Protein AF-A0AAF1AE81-F1 (afdb_monomer_lite)

Radius of gyration: 12.91 Å; chains: 1; bounding box: 31×26×29 Å

pLDDT: mean 92.28, std 9.95, range [47.03, 98.56]

Structure (mmCIF, N/CA/C/O backbone):
data_AF-A0AAF1AE81-F1
#
_entry.id   AF-A0AAF1AE81-F1
#
loop_
_atom_site.group_PDB
_atom_site.id
_atom_site.type_symbol
_atom_site.label_atom_id
_atom_site.label_alt_id
_atom_site.label_comp_id
_atom_site.label_asym_id
_atom_site.label_entity_id
_atom_site.label_seq_id
_atom_site.pdbx_PDB_ins_code
_atom_site.Cartn_x
_atom_site.Cartn_y
_atom_site.Cartn_z
_atom_site.occupancy
_atom_site.B_iso_or_equiv
_atom_site.auth_seq_id
_atom_site.auth_comp_id
_atom_site.auth_asym_id
_atom_site.auth_atom_id
_atom_site.pdbx_PDB_model_num
ATOM 1 N N . MET A 1 1 ? 7.572 17.701 10.642 1.00 47.03 1 MET A N 1
ATOM 2 C CA . MET A 1 1 ? 8.030 17.388 9.270 1.00 47.03 1 MET A CA 1
ATOM 3 C C . MET A 1 1 ? 6.836 16.931 8.438 1.00 47.03 1 MET A C 1
ATOM 5 O O . MET A 1 1 ? 6.575 15.743 8.339 1.00 47.03 1 MET A O 1
ATOM 9 N N . THR A 1 2 ? 6.063 17.858 7.881 1.00 53.09 2 THR A N 1
ATOM 10 C CA . THR A 1 2 ? 4.907 17.549 7.020 1.00 53.09 2 THR A CA 1
ATOM 11 C C . THR A 1 2 ? 5.369 17.499 5.563 1.00 53.09 2 THR A C 1
ATOM 13 O O . THR A 1 2 ? 5.175 18.443 4.805 1.00 53.09 2 THR A O 1
ATOM 16 N N . GLY A 1 3 ? 6.098 16.441 5.205 1.00 76.38 3 GLY A N 1
ATOM 17 C CA . GLY A 1 3 ? 6.461 16.145 3.814 1.00 76.38 3 GLY A CA 1
ATOM 18 C C . GLY A 1 3 ? 5.437 15.226 3.143 1.00 76.38 3 GLY A C 1
ATOM 19 O O . GLY A 1 3 ? 4.419 14.884 3.744 1.00 76.38 3 GLY A O 1
ATOM 20 N N . ALA A 1 4 ? 5.750 14.758 1.930 1.00 78.81 4 ALA A N 1
ATOM 21 C CA . ALA A 1 4 ? 4.934 13.776 1.206 1.00 78.81 4 ALA A CA 1
ATOM 22 C C . ALA A 1 4 ? 4.590 12.544 2.066 1.00 78.81 4 ALA A C 1
ATOM 24 O O . ALA A 1 4 ? 3.467 12.060 2.002 1.00 78.81 4 ALA A O 1
ATOM 25 N N . TYR A 1 5 ? 5.512 12.092 2.927 1.00 82.81 5 TYR A N 1
ATOM 26 C CA . TYR A 1 5 ? 5.258 10.986 3.857 1.00 82.81 5 TYR A CA 1
ATOM 27 C C . TYR A 1 5 ? 4.079 11.269 4.796 1.00 82.81 5 TYR A C 1
ATOM 29 O O . TYR A 1 5 ? 3.161 10.468 4.867 1.00 82.81 5 TYR A O 1
ATOM 37 N N . GLY A 1 6 ? 4.043 12.440 5.445 1.00 85.75 6 GLY A N 1
ATOM 38 C CA . GLY A 1 6 ? 2.962 12.788 6.374 1.00 85.75 6 GLY A CA 1
ATOM 39 C C . GLY A 1 6 ? 1.592 12.874 5.696 1.00 85.75 6 GLY A C 1
ATOM 40 O O . GLY A 1 6 ? 0.593 12.467 6.283 1.00 85.75 6 GLY A O 1
ATOM 41 N N . PHE A 1 7 ? 1.550 13.344 4.444 1.00 88.88 7 PHE A N 1
ATOM 42 C CA . PHE A 1 7 ? 0.331 13.313 3.633 1.00 88.88 7 PHE A CA 1
ATOM 43 C C . PHE A 1 7 ? -0.132 11.871 3.370 1.00 88.88 7 PHE A C 1
ATOM 45 O O . PHE A 1 7 ? -1.292 11.545 3.620 1.00 88.88 7 PHE A O 1
ATOM 52 N N . TRP A 1 8 ? 0.772 10.993 2.922 1.00 91.44 8 TRP A N 1
ATOM 53 C CA . TRP A 1 8 ? 0.438 9.596 2.636 1.00 91.44 8 TRP A CA 1
ATOM 54 C C . TRP A 1 8 ? 0.061 8.807 3.890 1.00 91.44 8 TRP A C 1
ATOM 56 O O . TRP A 1 8 ? -0.898 8.045 3.842 1.00 91.44 8 TRP A O 1
ATOM 66 N N . SER A 1 9 ? 0.730 9.0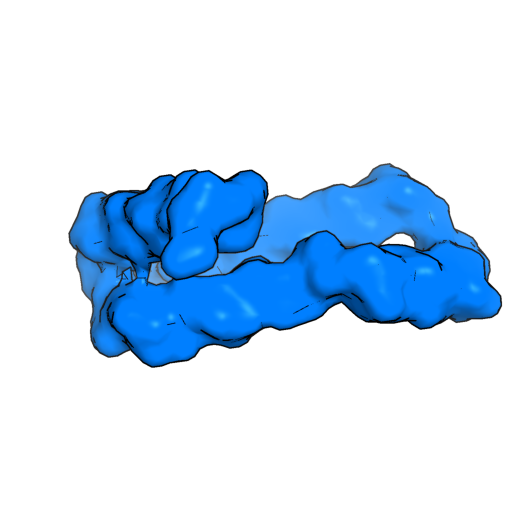32 5.023 1.00 94.12 9 SER A N 1
ATOM 67 C CA . SER A 1 9 ? 0.367 8.422 6.308 1.00 94.12 9 SER A CA 1
ATOM 68 C C . SER A 1 9 ? -1.054 8.791 6.726 1.00 94.12 9 SER A C 1
ATOM 70 O O . SER A 1 9 ? -1.832 7.912 7.086 1.00 94.12 9 SER A O 1
ATOM 72 N N . ALA A 1 10 ? -1.427 10.072 6.624 1.00 96.12 10 ALA A N 1
ATOM 73 C CA . ALA A 1 10 ? -2.784 10.516 6.936 1.00 96.12 10 ALA A CA 1
ATOM 74 C C . ALA A 1 10 ? -3.824 9.900 5.985 1.00 96.12 10 ALA A C 1
ATOM 76 O O . ALA A 1 10 ? -4.895 9.484 6.427 1.00 96.12 10 ALA A O 1
ATOM 77 N N . HIS A 1 11 ? -3.499 9.804 4.693 1.00 94.88 11 HIS A N 1
ATOM 78 C CA . HIS A 1 11 ? -4.384 9.207 3.698 1.00 94.88 11 HIS A CA 1
ATOM 79 C C . HIS A 1 11 ? -4.594 7.701 3.923 1.00 94.88 11 HIS A C 1
ATOM 81 O O . HIS A 1 11 ? -5.736 7.259 4.001 1.00 94.88 11 HIS A O 1
ATOM 87 N N . VAL A 1 12 ? -3.519 6.924 4.099 1.00 95.56 12 VAL A N 1
ATOM 88 C CA . VAL A 1 12 ? -3.594 5.476 4.372 1.00 95.56 12 VAL A CA 1
ATOM 89 C C . VAL A 1 12 ? -4.374 5.210 5.654 1.00 95.56 12 VAL A C 1
ATOM 91 O O . VAL A 1 12 ? -5.274 4.377 5.659 1.00 95.56 12 VAL A O 1
ATOM 94 N N . ARG A 1 13 ? -4.103 5.971 6.720 1.00 96.69 13 ARG A N 1
ATOM 95 C CA . ARG A 1 13 ? -4.857 5.875 7.972 1.00 96.69 13 ARG A CA 1
ATOM 96 C C . ARG A 1 13 ? -6.355 6.099 7.764 1.00 96.69 13 ARG A C 1
ATOM 98 O O . ARG A 1 13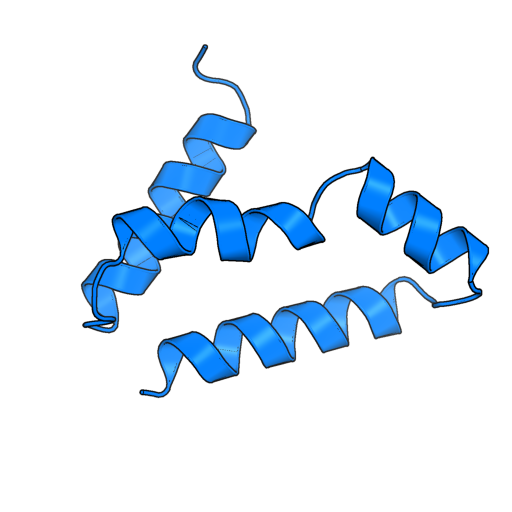 ? -7.156 5.368 8.333 1.00 96.69 13 ARG A O 1
ATOM 105 N N . SER A 1 14 ? -6.733 7.104 6.969 1.00 97.12 14 SER A N 1
ATOM 106 C CA . SER A 1 14 ? -8.142 7.387 6.667 1.00 97.12 14 SER A CA 1
ATOM 107 C C . SER A 1 14 ? -8.833 6.188 6.022 1.00 97.12 14 SER A C 1
ATOM 109 O O . SER A 1 14 ? -9.940 5.854 6.426 1.00 97.12 14 SER A O 1
ATOM 111 N N . LEU A 1 15 ? -8.171 5.533 5.063 1.00 95.56 15 LEU A N 1
ATOM 112 C CA . LEU A 1 15 ? -8.707 4.354 4.377 1.00 95.56 15 LEU A CA 1
ATOM 113 C C . LEU A 1 15 ? -8.886 3.168 5.333 1.00 95.56 15 LEU A C 1
ATOM 115 O O . LEU A 1 15 ? -9.906 2.494 5.283 1.00 95.56 15 LEU A O 1
ATOM 119 N N . LEU A 1 16 ? -7.922 2.939 6.229 1.00 96.31 16 LEU A N 1
ATOM 120 C CA . LEU A 1 16 ? -7.989 1.856 7.218 1.00 96.31 16 LEU A CA 1
ATOM 121 C C . LEU A 1 16 ? -9.118 2.065 8.232 1.00 96.31 16 LEU A C 1
ATOM 123 O O . LEU A 1 16 ? -9.831 1.124 8.563 1.00 96.31 16 LEU A O 1
ATOM 127 N N . VAL A 1 17 ? -9.301 3.305 8.698 1.00 96.81 17 VAL A N 1
ATOM 128 C CA . VAL A 1 17 ? -10.408 3.666 9.596 1.00 96.81 17 VAL A CA 1
ATOM 129 C C . VAL A 1 17 ? -11.757 3.495 8.899 1.00 96.81 17 VAL A C 1
ATOM 131 O O . VAL A 1 17 ? -12.684 2.966 9.504 1.00 96.81 17 VAL A O 1
ATOM 134 N N . GLU A 1 18 ? -11.872 3.927 7.642 1.00 95.81 18 GLU A N 1
ATOM 135 C CA . GLU A 1 18 ? -13.098 3.774 6.851 1.00 95.81 18 GLU A CA 1
ATOM 136 C C . GLU A 1 18 ? -13.440 2.300 6.596 1.00 95.81 18 GLU A C 1
ATOM 138 O O . GLU A 1 18 ? -14.610 1.928 6.655 1.00 95.81 18 GLU A O 1
ATOM 143 N N . ALA A 1 19 ? -12.426 1.459 6.380 1.00 94.50 19 ALA A N 1
ATOM 144 C CA . ALA A 1 19 ? -12.584 0.018 6.207 1.00 94.50 19 ALA A CA 1
ATOM 145 C C . ALA A 1 19 ? -12.834 -0.747 7.521 1.00 94.50 19 ALA A C 1
ATOM 147 O O . ALA A 1 19 ? -13.178 -1.917 7.474 1.00 94.50 19 ALA A O 1
ATOM 148 N N . GLY A 1 20 ? -12.699 -0.112 8.691 1.00 95.56 20 GLY A N 1
ATOM 149 C CA . GLY A 1 20 ? -12.908 -0.781 9.981 1.00 95.56 20 GLY A CA 1
ATOM 150 C C . GLY A 1 20 ? -11.773 -1.721 10.402 1.00 95.56 20 GLY A C 1
ATOM 151 O O . GLY A 1 20 ? -11.980 -2.556 11.278 1.00 95.56 20 GLY A O 1
ATOM 152 N N . VAL A 1 21 ? -10.578 -1.563 9.823 1.00 95.56 21 VAL A N 1
ATOM 153 C CA . VAL A 1 21 ? -9.400 -2.383 10.139 1.00 95.56 21 VAL A CA 1
ATOM 154 C C . VAL A 1 21 ? -8.989 -2.187 11.601 1.00 95.56 21 VAL A C 1
ATOM 156 O O . VAL A 1 21 ? -8.875 -1.053 12.078 1.00 95.56 21 VAL A O 1
ATOM 159 N N . GLU A 1 22 ? -8.736 -3.290 12.310 1.00 94.25 22 GLU A N 1
ATOM 160 C CA . GLU A 1 22 ? -8.214 -3.258 13.678 1.00 94.25 22 GLU A CA 1
ATOM 161 C C . GLU A 1 22 ? -6.821 -2.611 13.726 1.00 94.25 22 GLU A C 1
ATOM 163 O O . GLU A 1 22 ? -5.982 -2.815 12.851 1.00 94.25 22 GLU A O 1
ATOM 168 N N . GLU A 1 23 ? -6.570 -1.818 14.771 1.00 95.00 23 GLU A N 1
ATOM 169 C CA . GLU A 1 23 ? -5.279 -1.148 14.998 1.00 95.00 23 GLU A CA 1
ATOM 170 C C . GLU A 1 23 ? -4.764 -0.339 13.778 1.00 95.00 23 GLU A C 1
ATOM 172 O O . GLU A 1 23 ? -3.612 -0.488 13.354 1.00 95.00 23 GLU A O 1
ATOM 177 N N . PRO A 1 24 ? -5.569 0.586 13.216 1.00 95.88 24 PRO A N 1
ATOM 178 C CA . PRO A 1 24 ? -5.253 1.245 11.947 1.00 95.88 24 PRO A CA 1
ATOM 179 C C . PRO A 1 24 ? -3.946 2.044 12.003 1.00 95.88 24 PRO A C 1
ATOM 181 O O . PRO A 1 24 ? -3.226 2.120 11.012 1.00 95.88 24 PRO A O 1
ATOM 184 N N . ASP A 1 25 ? -3.605 2.604 13.166 1.00 96.19 25 ASP A N 1
ATOM 185 C CA . ASP A 1 25 ? -2.360 3.346 13.377 1.00 96.19 25 ASP A CA 1
ATOM 186 C C . ASP A 1 25 ? -1.112 2.451 13.275 1.00 96.19 25 ASP A C 1
ATOM 188 O O . ASP A 1 25 ? -0.096 2.886 12.733 1.00 96.19 25 ASP A O 1
ATOM 192 N N . ALA A 1 26 ? -1.190 1.192 13.724 1.00 95.62 26 ALA A N 1
ATOM 193 C CA . ALA A 1 26 ? -0.085 0.237 13.615 1.00 95.62 26 ALA A CA 1
ATOM 194 C C . ALA A 1 26 ? 0.149 -0.206 12.160 1.00 95.62 26 ALA A C 1
ATOM 196 O O . ALA A 1 26 ? 1.279 -0.483 11.756 1.00 95.62 26 ALA A O 1
ATOM 197 N N . MET A 1 27 ? -0.911 -0.220 11.350 1.00 95.56 27 MET A N 1
ATOM 198 C CA . MET A 1 27 ? -0.867 -0.661 9.956 1.00 95.56 27 MET A CA 1
ATOM 199 C C . MET A 1 27 ? -0.310 0.392 8.986 1.00 95.56 27 MET A C 1
ATOM 201 O O . MET A 1 27 ? 0.155 0.029 7.904 1.00 95.56 27 MET A O 1
ATOM 205 N N . VAL A 1 28 ? -0.298 1.681 9.349 1.00 95.50 28 VAL A N 1
ATOM 206 C CA . VAL A 1 28 ? 0.169 2.765 8.459 1.00 95.50 28 VAL A CA 1
ATOM 207 C C . VAL A 1 28 ? 1.609 2.545 7.996 1.00 95.50 28 VAL A C 1
ATOM 209 O O . VAL A 1 28 ? 1.869 2.505 6.792 1.00 95.50 28 VAL A O 1
ATOM 212 N N . ASP A 1 29 ? 2.548 2.388 8.930 1.00 93.44 29 ASP A N 1
ATOM 213 C CA . ASP A 1 29 ? 3.966 2.241 8.582 1.00 93.44 29 ASP A CA 1
ATOM 214 C C . ASP A 1 29 ? 4.242 0.891 7.903 1.00 93.44 29 ASP A C 1
ATOM 216 O O . ASP A 1 29 ? 5.070 0.813 6.994 1.00 93.44 29 ASP A O 1
ATOM 220 N N . VAL A 1 30 ? 3.492 -0.157 8.264 1.00 94.69 30 VAL A N 1
ATOM 221 C CA . VAL A 1 30 ? 3.566 -1.478 7.617 1.00 94.69 30 VAL A CA 1
ATOM 222 C C . VAL A 1 30 ? 3.188 -1.389 6.137 1.00 94.69 30 VAL A C 1
ATOM 224 O O . VAL A 1 30 ? 3.878 -1.957 5.291 1.00 94.69 30 VAL A O 1
ATOM 227 N N . LEU A 1 31 ? 2.128 -0.649 5.804 1.00 94.44 31 LEU A N 1
ATOM 228 C CA . LEU A 1 31 ? 1.661 -0.487 4.424 1.00 94.44 31 LEU A CA 1
ATOM 229 C C . LEU A 1 31 ? 2.477 0.527 3.623 1.00 94.44 31 LEU A C 1
ATOM 231 O O . LEU A 1 31 ? 2.529 0.435 2.394 1.00 94.44 31 LEU A O 1
ATOM 235 N N . LEU A 1 32 ? 3.147 1.466 4.295 1.00 93.44 32 LEU A N 1
ATOM 236 C CA . LEU A 1 32 ? 4.043 2.418 3.645 1.00 93.44 32 LEU A CA 1
ATOM 237 C C . LEU A 1 32 ? 5.475 1.893 3.465 1.00 93.44 32 LEU A C 1
ATOM 239 O O . LEU A 1 32 ? 6.167 2.325 2.542 1.00 93.44 32 LEU A O 1
ATOM 243 N N . ALA A 1 33 ? 5.940 0.933 4.267 1.00 93.25 33 ALA A N 1
ATOM 244 C CA . ALA A 1 33 ? 7.293 0.385 4.129 1.00 93.25 33 ALA A CA 1
ATOM 245 C C . ALA A 1 33 ? 7.614 -0.132 2.700 1.00 93.25 33 ALA A C 1
ATOM 247 O O . ALA A 1 33 ? 8.691 0.193 2.173 1.00 93.25 33 ALA A O 1
ATOM 248 N N . PRO A 1 34 ? 6.698 -0.843 2.004 1.00 93.06 34 PRO A N 1
ATOM 249 C CA . PRO A 1 34 ? 6.917 -1.305 0.634 1.00 93.06 34 PRO A CA 1
ATOM 250 C C . PRO A 1 34 ? 7.051 -0.197 -0.422 1.00 93.06 34 PRO A C 1
ATOM 252 O O . PRO A 1 34 ? 7.595 -0.467 -1.495 1.00 93.06 34 PRO A O 1
ATOM 255 N N . VAL A 1 35 ? 6.574 1.028 -0.151 1.00 90.88 35 VAL A N 1
ATOM 256 C CA . VAL A 1 35 ? 6.662 2.163 -1.094 1.00 90.88 35 VAL A CA 1
ATOM 257 C C . VAL A 1 35 ? 7.928 3.004 -0.918 1.00 90.88 35 VAL A C 1
ATOM 259 O O . VAL A 1 35 ? 8.131 3.978 -1.645 1.00 90.88 35 VAL A O 1
ATOM 262 N N . SER A 1 36 ? 8.805 2.636 0.019 1.00 91.75 36 SER A N 1
ATOM 263 C CA . SER A 1 36 ? 10.095 3.304 0.190 1.00 91.75 36 SER A CA 1
ATOM 264 C C . SER A 1 36 ? 10.955 3.217 -1.079 1.00 91.75 36 SER A C 1
ATOM 266 O O . SER A 1 36 ? 10.959 2.214 -1.801 1.00 91.75 36 SER A O 1
ATOM 268 N N . ALA A 1 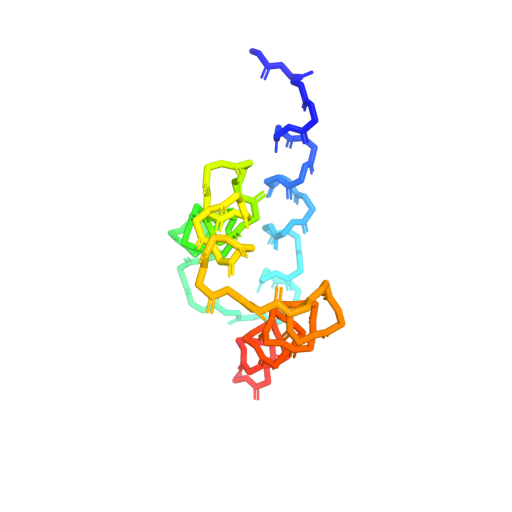37 ? 11.729 4.274 -1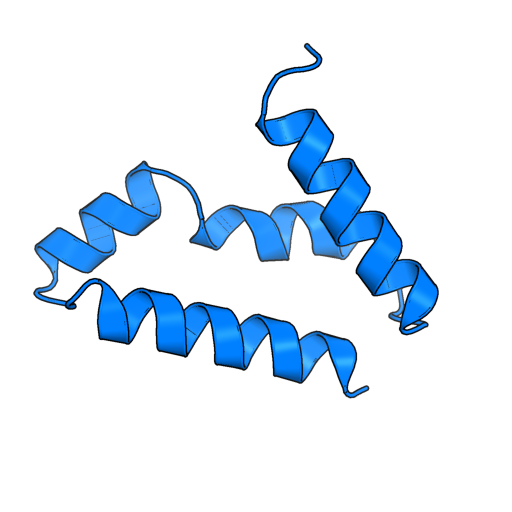.346 1.00 92.12 37 ALA A N 1
ATOM 269 C CA . ALA A 1 37 ? 12.619 4.322 -2.507 1.00 92.12 37 ALA A CA 1
ATOM 270 C C . ALA A 1 37 ? 13.642 3.171 -2.495 1.00 92.12 37 ALA A C 1
ATOM 272 O O . ALA A 1 37 ? 13.913 2.577 -3.536 1.00 92.12 37 ALA A O 1
ATOM 273 N N . GLU A 1 38 ? 14.160 2.817 -1.316 1.00 94.94 38 GLU A N 1
ATOM 274 C CA . GLU A 1 38 ? 15.071 1.686 -1.131 1.00 94.94 38 GLU A CA 1
ATOM 275 C C . GLU A 1 38 ? 14.417 0.358 -1.531 1.00 94.94 38 GLU A C 1
ATOM 277 O O . GLU A 1 38 ? 14.984 -0.393 -2.327 1.00 94.94 38 GLU A O 1
ATOM 282 N N . MET A 1 39 ? 13.192 0.091 -1.063 1.00 95.94 39 MET A N 1
ATOM 283 C CA . MET A 1 39 ? 12.475 -1.135 -1.415 1.00 95.94 39 MET A CA 1
ATOM 284 C C . MET A 1 39 ? 12.138 -1.192 -2.908 1.00 95.94 39 MET A C 1
ATOM 286 O O . MET A 1 39 ? 12.217 -2.256 -3.527 1.00 95.94 39 MET A O 1
ATOM 290 N N . TYR A 1 40 ? 11.793 -0.057 -3.519 1.00 95.69 40 TYR A N 1
ATOM 291 C CA . TYR A 1 40 ? 11.597 0.013 -4.964 1.00 95.69 40 TYR A CA 1
ATOM 292 C C . TYR A 1 40 ? 12.884 -0.343 -5.720 1.00 95.69 40 TYR A C 1
ATOM 294 O O . TYR A 1 40 ? 12.865 -1.222 -6.583 1.00 95.69 40 TYR A O 1
ATOM 302 N N . LEU A 1 41 ? 14.016 0.279 -5.373 1.00 97.31 41 LEU A N 1
ATOM 303 C CA . LEU A 1 41 ? 15.309 0.005 -6.008 1.00 97.31 41 LEU A CA 1
ATOM 304 C C . LEU A 1 41 ? 15.745 -1.452 -5.819 1.00 97.31 41 LEU A C 1
ATOM 306 O O . LEU A 1 41 ? 16.183 -2.080 -6.782 1.00 97.31 41 LEU A O 1
ATOM 310 N N . HIS A 1 42 ? 15.553 -2.019 -4.628 1.00 97.38 42 HIS A N 1
ATOM 311 C CA . HIS A 1 42 ? 15.820 -3.432 -4.348 1.00 97.38 42 HIS A CA 1
ATOM 312 C C . HIS A 1 42 ? 14.995 -4.369 -5.237 1.00 97.38 42 HIS A C 1
ATOM 314 O O . HIS A 1 42 ? 15.519 -5.316 -5.823 1.00 97.38 42 HIS A O 1
ATOM 320 N N . GLN A 1 43 ? 13.700 -4.092 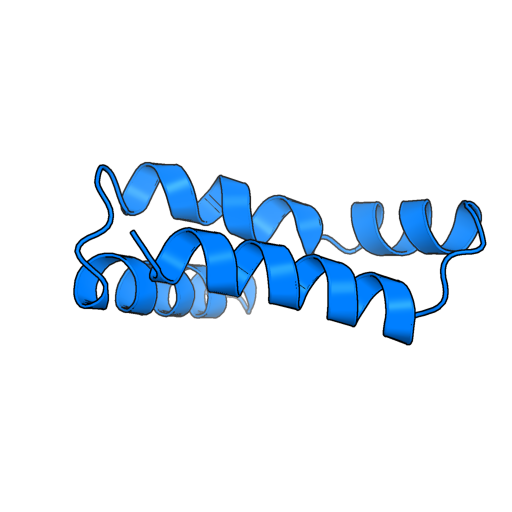-5.403 1.00 97.69 43 GLN A N 1
ATOM 321 C CA . GLN A 1 43 ? 12.830 -4.869 -6.291 1.00 97.69 43 GLN A CA 1
ATOM 322 C C . GLN A 1 43 ? 13.240 -4.740 -7.762 1.00 97.69 43 GLN A C 1
ATOM 324 O O . GLN A 1 43 ? 13.253 -5.736 -8.489 1.00 97.69 43 GLN A O 1
ATOM 329 N N . ARG A 1 44 ? 13.633 -3.537 -8.200 1.00 98.12 44 ARG A N 1
ATOM 330 C CA . ARG A 1 44 ? 14.170 -3.322 -9.550 1.00 98.12 44 ARG A CA 1
ATOM 331 C C . ARG A 1 44 ? 15.484 -4.072 -9.764 1.00 98.12 44 ARG A C 1
ATOM 333 O O . ARG A 1 44 ? 15.653 -4.665 -10.826 1.00 98.12 44 ARG A O 1
ATOM 340 N N . ALA A 1 45 ? 16.367 -4.111 -8.765 1.00 98.44 45 ALA A N 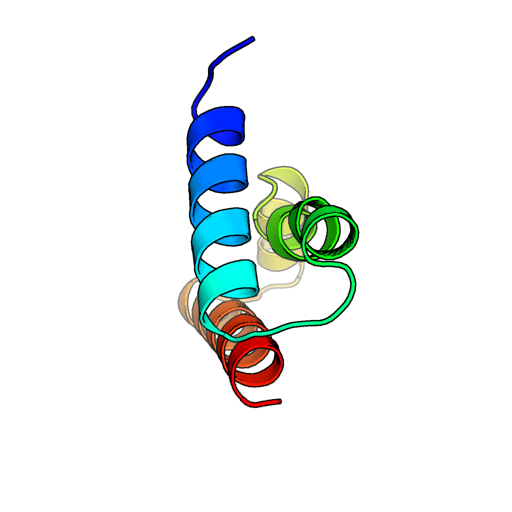1
ATOM 341 C CA . ALA A 1 45 ? 17.617 -4.872 -8.809 1.00 98.44 45 ALA A CA 1
ATOM 342 C C . ALA A 1 45 ? 17.382 -6.391 -8.906 1.00 98.44 45 ALA A C 1
ATOM 344 O O . ALA A 1 45 ? 18.163 -7.097 -9.535 1.00 98.44 45 ALA A O 1
ATOM 345 N N . LYS A 1 46 ? 16.262 -6.889 -8.365 1.00 97.81 46 LYS A N 1
ATOM 346 C CA . LYS A 1 46 ? 15.795 -8.277 -8.538 1.00 97.81 46 LYS A CA 1
ATOM 347 C C . LYS A 1 46 ? 15.162 -8.567 -9.906 1.00 97.81 46 LYS A C 1
ATOM 349 O O . LYS A 1 46 ? 14.689 -9.676 -10.131 1.00 97.81 46 LYS A O 1
ATOM 354 N N . GLY A 1 47 ? 15.117 -7.589 -10.810 1.00 98.56 47 GLY A N 1
ATOM 355 C CA . GLY A 1 47 ? 14.544 -7.741 -12.148 1.00 98.56 47 GLY A CA 1
ATOM 356 C C . GLY A 1 47 ? 13.021 -7.598 -12.210 1.00 98.56 47 GLY A C 1
ATOM 357 O O . GLY A 1 47 ? 12.442 -7.820 -13.272 1.00 98.56 47 GLY A O 1
ATOM 358 N N . LEU A 1 48 ? 12.355 -7.201 -11.118 1.00 98.50 48 LEU A N 1
ATOM 359 C CA . LEU A 1 48 ? 10.917 -6.938 -11.156 1.00 98.50 48 LEU A CA 1
ATOM 360 C C . LEU A 1 48 ? 10.633 -5.678 -11.975 1.00 98.50 48 LEU A C 1
ATOM 362 O O . LEU A 1 48 ? 11.257 -4.627 -11.803 1.00 98.50 48 LEU A O 1
ATOM 366 N N . THR A 1 49 ? 9.653 -5.774 -12.865 1.00 98.38 49 THR A N 1
ATOM 367 C CA . THR A 1 49 ? 9.141 -4.620 -13.602 1.00 98.38 49 THR A CA 1
ATOM 368 C C . THR A 1 49 ? 8.310 -3.723 -12.689 1.00 98.38 49 THR A C 1
ATOM 370 O O . THR A 1 49 ? 7.716 -4.172 -11.709 1.00 98.38 49 THR A O 1
ATOM 373 N N . GLN A 1 50 ? 8.200 -2.441 -13.044 1.00 97.19 50 GLN A N 1
ATOM 374 C CA . GLN A 1 50 ? 7.324 -1.502 -12.336 1.00 97.19 50 GLN A CA 1
ATOM 375 C C . GLN A 1 50 ? 5.879 -2.016 -12.269 1.00 97.19 50 GLN A C 1
ATOM 377 O O . GLN A 1 50 ? 5.255 -1.932 -11.218 1.00 97.19 50 GLN A O 1
ATOM 382 N N . ALA A 1 51 ? 5.371 -2.595 -13.362 1.00 98.38 51 ALA A N 1
ATOM 383 C CA . ALA A 1 51 ? 4.023 -3.150 -13.414 1.00 98.38 51 ALA A CA 1
ATOM 384 C C . ALA A 1 51 ? 3.827 -4.294 -12.407 1.00 98.38 51 ALA A C 1
ATOM 386 O O . ALA A 1 51 ? 2.810 -4.338 -11.721 1.00 98.38 51 ALA A O 1
ATOM 387 N N . GLN A 1 52 ? 4.813 -5.187 -12.261 1.00 98.31 52 GLN A N 1
ATOM 388 C CA . GLN A 1 52 ? 4.763 -6.262 -11.264 1.00 98.31 52 GLN A CA 1
ATOM 389 C C . GLN A 1 52 ? 4.778 -5.721 -9.830 1.00 98.31 52 GLN A C 1
ATOM 391 O O . GLN A 1 52 ? 4.027 -6.223 -8.996 1.00 98.31 52 GLN A O 1
ATOM 396 N N . ILE A 1 53 ? 5.588 -4.693 -9.556 1.00 97.88 53 ILE A N 1
ATOM 397 C CA . ILE A 1 53 ? 5.664 -4.047 -8.237 1.00 97.88 53 ILE A CA 1
ATOM 398 C C . ILE A 1 53 ? 4.322 -3.389 -7.895 1.00 97.88 53 ILE A C 1
ATOM 400 O O . ILE A 1 53 ? 3.749 -3.668 -6.847 1.00 97.88 53 ILE A O 1
ATOM 404 N N . VAL A 1 54 ? 3.772 -2.582 -8.807 1.00 97.31 54 VAL A N 1
ATOM 405 C CA . VAL A 1 54 ? 2.467 -1.926 -8.623 1.00 97.31 54 VAL A CA 1
ATOM 406 C C . VAL A 1 54 ? 1.354 -2.958 -8.437 1.00 97.31 54 VAL A C 1
ATOM 408 O O . VAL A 1 54 ? 0.534 -2.813 -7.536 1.00 97.31 54 VAL A O 1
ATOM 411 N N . ALA A 1 55 ? 1.343 -4.034 -9.228 1.00 97.94 55 ALA A N 1
ATOM 412 C CA . ALA A 1 55 ? 0.348 -5.093 -9.086 1.00 97.94 55 ALA A CA 1
ATOM 413 C C . ALA A 1 55 ? 0.452 -5.823 -7.735 1.00 97.94 55 ALA A C 1
ATOM 415 O O . ALA A 1 55 ? -0.569 -6.197 -7.164 1.00 97.94 55 ALA A O 1
ATOM 416 N N . ALA A 1 56 ? 1.664 -6.035 -7.213 1.00 97.12 56 ALA A N 1
ATOM 417 C CA . ALA A 1 56 ? 1.866 -6.637 -5.896 1.00 97.12 56 ALA A CA 1
ATOM 418 C C . ALA A 1 56 ? 1.386 -5.719 -4.763 1.00 97.12 56 ALA A C 1
ATOM 420 O O . ALA A 1 56 ? 0.663 -6.180 -3.883 1.00 97.12 56 ALA A O 1
ATOM 421 N N . LEU A 1 57 ? 1.718 -4.425 -4.828 1.00 96.06 57 LEU A N 1
ATOM 422 C CA . LEU A 1 57 ? 1.234 -3.419 -3.878 1.00 96.06 57 LEU A CA 1
ATOM 423 C C . LEU A 1 57 ? -0.294 -3.306 -3.905 1.00 96.06 57 LEU A C 1
ATOM 425 O O . LEU A 1 57 ? -0.922 -3.278 -2.854 1.00 96.06 57 LEU A O 1
ATOM 429 N N . GLY A 1 58 ? -0.896 -3.313 -5.097 1.00 95.62 58 GLY A N 1
ATOM 430 C CA . GLY A 1 58 ? -2.349 -3.286 -5.255 1.00 95.62 58 GLY A CA 1
ATOM 431 C C . GLY A 1 58 ? -3.029 -4.498 -4.618 1.00 95.62 58 GLY A C 1
ATOM 432 O O . GLY A 1 58 ? -4.022 -4.339 -3.919 1.00 95.62 58 GLY A O 1
ATOM 433 N N . ARG A 1 59 ? -2.467 -5.705 -4.788 1.00 96.19 59 ARG A N 1
ATOM 434 C CA . ARG A 1 59 ? -2.983 -6.909 -4.116 1.00 96.19 59 ARG A CA 1
ATOM 435 C C . ARG A 1 59 ? -2.892 -6.811 -2.594 1.00 96.19 59 ARG A C 1
ATOM 437 O O . ARG A 1 59 ? -3.845 -7.190 -1.928 1.00 96.19 59 ARG A O 1
ATOM 444 N N . LEU A 1 60 ? -1.780 -6.301 -2.058 1.00 94.75 60 LEU A N 1
ATOM 445 C CA . LEU A 1 60 ? -1.615 -6.098 -0.615 1.00 94.75 60 LEU A CA 1
ATOM 446 C C . LEU A 1 60 ? -2.647 -5.101 -0.069 1.00 94.75 60 LEU A C 1
ATOM 448 O O . LEU A 1 60 ? -3.318 -5.400 0.911 1.00 94.75 60 LEU A O 1
ATOM 452 N N . ALA A 1 61 ? -2.801 -3.948 -0.725 1.00 93.44 61 ALA A N 1
ATOM 453 C CA . ALA A 1 61 ? -3.749 -2.919 -0.308 1.00 93.44 61 ALA A CA 1
ATOM 454 C C . ALA A 1 61 ? -5.196 -3.431 -0.326 1.00 93.44 61 ALA A C 1
ATOM 456 O O . ALA A 1 61 ? -5.922 -3.252 0.644 1.00 93.44 61 ALA A O 1
ATOM 457 N N . LEU A 1 62 ? -5.602 -4.111 -1.403 1.00 93.75 62 LEU A N 1
ATOM 458 C CA . LEU A 1 62 ? -6.953 -4.663 -1.514 1.00 93.75 62 LEU A CA 1
ATOM 459 C C . LEU A 1 62 ? -7.223 -5.755 -0.475 1.00 93.75 62 LEU A C 1
ATOM 461 O O . LEU A 1 62 ? -8.323 -5.797 0.063 1.00 93.75 62 LEU A O 1
ATOM 465 N N . ALA A 1 63 ? -6.238 -6.607 -0.174 1.00 93.38 63 ALA A N 1
ATOM 466 C CA . ALA A 1 63 ? -6.391 -7.652 0.836 1.00 93.38 63 ALA A CA 1
ATOM 467 C C . ALA A 1 63 ? -6.649 -7.073 2.234 1.00 93.38 63 ALA A C 1
ATOM 469 O O . ALA A 1 63 ? -7.484 -7.600 2.951 1.00 93.38 63 ALA A O 1
ATOM 470 N N . VAL A 1 64 ? -5.982 -5.972 2.593 1.00 92.88 64 VAL A N 1
ATOM 471 C CA . VAL A 1 64 ? -6.150 -5.331 3.909 1.00 92.88 64 VAL A CA 1
ATOM 472 C C . VAL A 1 64 ? -7.473 -4.574 4.038 1.00 92.88 64 VAL A C 1
ATOM 474 O O . VAL A 1 64 ? -7.982 -4.436 5.139 1.00 92.88 64 VAL A O 1
ATOM 477 N N . LEU A 1 65 ? -8.040 -4.084 2.933 1.00 87.88 65 LEU A N 1
ATOM 478 C CA . LEU A 1 65 ? -9.325 -3.371 2.940 1.00 87.88 65 LEU A CA 1
ATOM 479 C C . LEU A 1 65 ? -10.550 -4.297 2.828 1.00 87.88 65 LEU A C 1
ATOM 481 O O . LEU A 1 65 ? -11.671 -3.799 2.828 1.00 87.88 65 LEU A O 1
ATOM 485 N N . SER A 1 66 ? -10.350 -5.603 2.629 1.00 76.81 66 SER A N 1
ATOM 486 C CA . SER A 1 66 ? -11.437 -6.567 2.387 1.00 76.81 66 SER A CA 1
ATOM 487 C C . SER A 1 66 ? -11.801 -7.419 3.611 1.00 76.81 66 SER A C 1
ATOM 489 O O . SER A 1 66 ? -12.638 -8.310 3.460 1.00 76.81 66 SER A O 1
ATOM 491 N N . ASP A 1 67 ? -11.178 -7.167 4.765 1.00 55.34 67 ASP A N 1
ATOM 492 C CA . ASP A 1 67 ? -11.520 -7.773 6.064 1.00 55.34 67 ASP A CA 1
ATOM 493 C C . ASP A 1 67 ? -12.471 -6.869 6.861 1.00 55.34 67 ASP A C 1
ATOM 495 O O . ASP A 1 67 ? -12.209 -5.645 6.909 1.00 55.34 67 ASP A O 1
#

Foldseek 3Di:
DPDPLVVQLVVQLVLCVVLVQPPSNVCSCVLCVCVDPVNVVVCVVVVDDPVNSVVVSVVVSVVRSPD

Secondary structure (DSSP, 8-state):
--SHHHHHHHHHHHHHHHHT-SSHHHHHHHHHGGGSHHHHHHHHHTT--HHHHHHHHHHHHHHHT--

Sequence (67 aa):
MTGAYGFWSAHVRSLLVEAGVEEPDAMVDVLLAPVSAEMYLHQRAKGLTQAQIVAALGRLALAVLSD